Protein AF-A0A8T0PPU4-F1 (afdb_monomer_lite)

Sequence (135 aa):
MVSRKAQKIVDDYAAKSTENSGQQELDGKVLYKISGGMRHGRVAIANGAVKKADVLSAAKEKSVASSNSASYRSMAEENRQLQQANRGLHERVDQLGELTNDLILNLYSDLGKEVPAGLKSRLAALTANASMIVT

InterPro domains:
  IPR039266 Autonomous transposable element EN-1 mosaic protein [PTHR33157] (3-101)

Secondary structure (DSSP, 8-state):
---HHHHHHHHHHHTTS-S--TTPPP-HHHHHHHTTSS-SSEEEETTEEEEHHHHHHHHHHHS---TT-HHHHHHHHHHHHHHHHHHHHHHHHHHHHHHHHHHHHHHHHHTT-PPPHHHHHHHHHHHHHHHHTT-

Structure (mmCIF, N/CA/C/O backbone):
data_AF-A0A8T0PPU4-F1
#
_entry.id   AF-A0A8T0PPU4-F1
#
loop_
_atom_site.group_PDB
_atom_site.id
_atom_site.type_symbol
_atom_site.label_atom_id
_atom_site.label_alt_id
_atom_site.label_comp_id
_atom_site.label_asym_id
_atom_site.label_entity_id
_atom_site.label_seq_id
_atom_site.pdbx_PDB_ins_code
_atom_site.Cartn_x
_atom_site.Cartn_y
_atom_site.Cartn_z
_atom_site.occupancy
_atom_site.B_iso_or_equiv
_atom_site.auth_seq_id
_atom_site.auth_comp_id
_atom_site.auth_asym_id
_atom_site.auth_atom_id
_atom_site.pdbx_PDB_model_num
ATOM 1 N N . MET A 1 1 ? 25.399 -15.895 -62.272 1.00 61.66 1 MET A N 1
ATOM 2 C CA . MET A 1 1 ? 26.768 -15.749 -61.723 1.00 61.66 1 MET A CA 1
ATOM 3 C C . MET A 1 1 ? 26.677 -15.049 -60.375 1.00 61.66 1 MET A C 1
ATOM 5 O O . MET A 1 1 ? 25.974 -14.050 -60.287 1.00 61.66 1 MET A O 1
ATOM 9 N N . VAL A 1 2 ? 27.325 -15.573 -59.331 1.00 70.75 2 VAL A N 1
ATOM 10 C CA . VAL A 1 2 ? 27.349 -14.944 -57.996 1.00 70.75 2 VAL A CA 1
ATOM 11 C C . VAL A 1 2 ? 28.282 -13.726 -58.030 1.00 70.75 2 VAL A C 1
ATOM 13 O O . VAL A 1 2 ? 29.348 -13.771 -58.639 1.00 70.75 2 VAL A O 1
ATOM 16 N N . SER A 1 3 ? 27.876 -12.610 -57.417 1.00 85.12 3 SER A N 1
ATOM 17 C CA . SER A 1 3 ? 28.706 -11.398 -57.345 1.00 85.12 3 SER A CA 1
ATOM 18 C C . SER A 1 3 ? 29.981 -11.654 -56.532 1.00 85.12 3 SER A C 1
ATOM 20 O O . SER A 1 3 ? 29.905 -12.269 -55.470 1.00 85.12 3 SER A O 1
ATOM 22 N N . ARG A 1 4 ? 31.136 -11.107 -56.951 1.00 82.75 4 ARG A N 1
ATOM 23 C CA . ARG A 1 4 ? 32.411 -11.206 -56.198 1.00 82.75 4 ARG A CA 1
ATOM 24 C C . ARG A 1 4 ? 32.262 -10.795 -54.730 1.00 82.75 4 ARG A C 1
ATOM 26 O O . ARG A 1 4 ? 32.900 -11.368 -53.856 1.00 82.75 4 ARG A O 1
ATOM 33 N N . LYS A 1 5 ? 31.398 -9.810 -54.459 1.00 76.56 5 LYS A N 1
ATOM 34 C CA . LYS A 1 5 ? 31.109 -9.350 -53.096 1.00 76.56 5 LYS A CA 1
ATOM 35 C C . LYS A 1 5 ? 30.375 -10.410 -52.274 1.00 76.56 5 LYS A C 1
ATOM 37 O O . LYS A 1 5 ? 30.673 -10.564 -51.099 1.00 76.56 5 LYS A O 1
ATOM 42 N N . ALA A 1 6 ? 29.426 -11.113 -52.887 1.00 76.12 6 ALA A N 1
ATOM 43 C CA . ALA A 1 6 ? 28.690 -12.183 -52.225 1.00 76.12 6 ALA A CA 1
ATOM 44 C C . ALA A 1 6 ? 29.600 -13.390 -51.964 1.00 76.12 6 ALA A C 1
ATOM 46 O O . ALA A 1 6 ? 29.577 -13.920 -50.861 1.00 76.12 6 ALA A O 1
ATOM 47 N N . GLN A 1 7 ? 30.464 -13.741 -52.924 1.00 81.19 7 GLN A N 1
ATOM 48 C CA . GLN A 1 7 ? 31.436 -14.821 -52.748 1.00 81.19 7 GLN A CA 1
ATOM 49 C C . GLN A 1 7 ? 32.372 -14.553 -51.565 1.00 81.19 7 GLN A C 1
ATOM 51 O O . GLN A 1 7 ? 32.495 -15.388 -50.680 1.00 81.19 7 GLN A O 1
ATOM 56 N N . LYS A 1 8 ? 32.913 -13.333 -51.470 1.00 83.50 8 LYS A N 1
ATOM 57 C CA . LYS A 1 8 ? 33.770 -12.941 -50.347 1.00 83.50 8 LYS A CA 1
ATOM 58 C C . LYS A 1 8 ? 33.089 -13.099 -48.981 1.00 83.50 8 LYS A C 1
ATOM 60 O O . LYS A 1 8 ? 33.737 -13.500 -48.027 1.00 83.50 8 LYS A O 1
ATOM 65 N N . ILE A 1 9 ? 31.797 -12.778 -48.872 1.00 77.88 9 ILE A N 1
ATOM 66 C CA . ILE A 1 9 ? 31.055 -12.918 -47.606 1.00 77.88 9 ILE A CA 1
ATOM 67 C C . ILE A 1 9 ? 30.910 -14.394 -47.217 1.00 77.88 9 ILE A C 1
ATOM 69 O O . ILE A 1 9 ? 31.010 -14.716 -46.036 1.00 77.88 9 ILE A O 1
ATOM 73 N N . VAL A 1 10 ? 30.686 -15.275 -48.196 1.00 81.06 10 VAL A N 1
ATOM 74 C CA . VAL A 1 10 ? 30.623 -16.727 -47.975 1.00 81.06 10 VAL A CA 1
ATOM 75 C C . VAL A 1 10 ? 31.972 -17.248 -47.484 1.00 81.06 10 VAL A C 1
ATOM 77 O O . VAL A 1 10 ? 32.016 -17.967 -46.488 1.00 81.06 10 VAL A O 1
ATOM 80 N N . ASP A 1 11 ? 33.063 -16.820 -48.116 1.00 83.50 11 ASP A N 1
ATOM 81 C CA . ASP A 1 11 ? 34.420 -17.223 -47.739 1.00 83.50 11 ASP A CA 1
ATOM 82 C C . ASP A 1 11 ? 34.788 -16.698 -46.332 1.00 83.50 11 ASP A C 1
ATOM 84 O O . ASP A 1 11 ? 35.270 -17.445 -45.480 1.00 83.50 11 ASP A O 1
ATOM 88 N N . ASP A 1 12 ? 34.479 -15.425 -46.047 1.00 83.44 12 ASP A N 1
ATOM 89 C CA . ASP A 1 12 ? 34.688 -14.790 -44.737 1.00 83.44 12 ASP A CA 1
ATOM 90 C C . ASP A 1 12 ? 33.856 -15.460 -43.624 1.00 83.44 12 ASP A C 1
ATOM 92 O O . ASP A 1 12 ? 34.258 -15.439 -42.455 1.00 83.44 12 ASP A O 1
ATOM 96 N N . TYR A 1 13 ? 32.689 -16.019 -43.969 1.00 79.31 13 TYR A N 1
ATOM 97 C CA . TYR A 1 13 ? 31.828 -16.774 -43.057 1.00 79.31 13 TYR A CA 1
ATOM 98 C C . TYR A 1 13 ? 32.393 -18.156 -42.770 1.00 79.31 13 TYR A C 1
ATOM 100 O O . TYR A 1 13 ? 32.573 -18.484 -41.598 1.00 79.31 13 TYR A O 1
ATOM 108 N N . ALA A 1 14 ? 32.759 -18.909 -43.808 1.00 80.50 14 ALA A N 1
ATOM 109 C CA . ALA A 1 14 ? 33.364 -20.231 -43.668 1.00 80.50 14 ALA A CA 1
ATOM 110 C C . ALA A 1 14 ? 34.644 -20.195 -42.813 1.00 80.50 14 ALA A C 1
ATOM 112 O O . ALA A 1 14 ? 34.859 -21.071 -41.984 1.00 80.50 14 ALA A O 1
ATOM 113 N N . ALA A 1 15 ? 35.453 -19.137 -42.937 1.00 82.06 15 ALA A N 1
ATOM 114 C CA . ALA A 1 15 ? 36.672 -18.958 -42.145 1.00 82.06 15 ALA A CA 1
ATOM 115 C C . ALA A 1 15 ? 36.430 -18.646 -40.653 1.00 82.06 15 ALA A C 1
ATOM 117 O O . ALA A 1 15 ? 37.357 -18.734 -39.848 1.00 82.06 15 ALA A O 1
ATOM 118 N N . LYS A 1 16 ? 35.221 -18.210 -40.273 1.00 76.44 16 LYS A N 1
ATOM 119 C CA . LYS A 1 16 ? 34.889 -17.767 -38.904 1.00 76.44 16 LYS A CA 1
ATOM 120 C C . LYS A 1 16 ? 33.837 -18.627 -38.215 1.00 76.44 16 LYS A C 1
ATOM 122 O O . LYS A 1 16 ? 33.669 -18.487 -37.004 1.00 76.44 16 LYS A O 1
ATOM 127 N N . SER A 1 17 ? 33.125 -19.472 -38.951 1.00 72.38 17 SER A N 1
ATOM 128 C CA . SER A 1 17 ? 32.232 -20.474 -38.385 1.00 72.38 17 SER A CA 1
ATOM 129 C C . SER A 1 17 ? 33.054 -21.613 -37.786 1.00 72.38 17 SER A C 1
ATOM 131 O O . SER A 1 17 ? 33.883 -22.202 -38.473 1.00 72.38 17 SER A O 1
ATOM 133 N N . THR A 1 18 ? 32.829 -21.938 -36.513 1.00 62.72 18 THR A N 1
ATOM 134 C CA . THR A 1 18 ? 33.349 -23.175 -35.919 1.00 62.72 18 THR A CA 1
ATOM 135 C C . THR A 1 18 ? 32.611 -24.346 -36.553 1.00 62.72 18 THR A C 1
ATOM 137 O O . THR A 1 18 ? 31.383 -24.372 -36.511 1.00 62.72 18 THR A O 1
ATOM 140 N N . GLU A 1 19 ? 33.343 -25.262 -37.177 1.00 59.97 19 GLU A N 1
ATOM 141 C CA . GLU A 1 19 ? 32.786 -26.345 -37.985 1.00 59.97 19 GLU A CA 1
ATOM 142 C C . GLU A 1 19 ? 31.690 -27.130 -37.253 1.00 59.97 19 GLU A C 1
ATOM 144 O O . GLU A 1 19 ? 31.959 -27.822 -36.272 1.00 59.97 19 GLU A O 1
ATOM 149 N N . ASN A 1 20 ? 30.457 -27.064 -37.764 1.00 49.81 20 ASN A N 1
ATOM 150 C CA . ASN A 1 20 ? 29.670 -28.271 -37.963 1.00 49.81 20 ASN A CA 1
ATOM 151 C C . ASN A 1 20 ? 28.478 -28.077 -38.905 1.00 49.81 20 ASN A C 1
ATOM 153 O O . ASN A 1 20 ? 27.870 -27.023 -38.992 1.00 49.81 20 ASN A O 1
ATOM 157 N N . SER A 1 21 ? 28.120 -29.184 -39.543 1.00 44.34 21 SER A N 1
ATOM 158 C CA . SER A 1 21 ? 26.867 -29.488 -40.235 1.00 44.34 21 SER A CA 1
ATOM 159 C C . SER A 1 21 ? 26.522 -28.738 -41.529 1.00 44.34 21 SER A C 1
ATOM 161 O O . SER A 1 21 ? 26.082 -27.589 -41.572 1.00 44.34 21 SER A O 1
ATOM 163 N N . GLY A 1 22 ? 26.573 -29.511 -42.618 1.00 52.69 22 GLY A N 1
ATOM 164 C CA . GLY A 1 22 ? 25.653 -29.308 -43.725 1.00 52.69 22 GLY A CA 1
ATOM 165 C C . GLY A 1 22 ? 24.222 -29.187 -43.191 1.00 52.69 22 GLY A C 1
ATOM 166 O O . GLY A 1 22 ? 23.825 -29.918 -42.289 1.00 52.69 22 GLY A O 1
ATOM 167 N N . GLN A 1 23 ? 23.485 -28.230 -43.755 1.00 51.72 23 GLN A N 1
ATOM 168 C CA . GLN A 1 23 ? 22.116 -27.860 -43.378 1.00 51.72 23 GLN A CA 1
ATOM 169 C C . GLN A 1 23 ? 21.948 -27.170 -42.009 1.00 51.72 23 GLN A C 1
ATOM 171 O O . GLN A 1 23 ? 20.852 -27.203 -41.455 1.00 51.72 23 GLN A O 1
ATOM 176 N N . GLN A 1 24 ? 22.973 -26.496 -41.473 1.00 56.34 24 GLN A N 1
ATOM 177 C CA . GLN A 1 24 ? 22.794 -25.682 -40.264 1.00 56.34 24 GLN A CA 1
ATOM 178 C C . GLN A 1 24 ? 22.253 -24.277 -40.556 1.00 56.34 24 GLN A C 1
ATOM 180 O O . GLN A 1 24 ? 22.692 -23.584 -41.477 1.00 56.34 24 GLN A O 1
ATOM 185 N N . GLU A 1 25 ? 21.307 -23.858 -39.718 1.00 62.00 25 GLU A N 1
ATOM 186 C CA . GLU A 1 25 ? 20.870 -22.475 -39.552 1.00 62.00 25 GLU A CA 1
ATOM 187 C C . GLU A 1 25 ? 22.097 -21.560 -39.381 1.00 62.00 25 GLU A C 1
ATOM 189 O O . GLU A 1 25 ? 23.000 -21.852 -38.597 1.00 62.00 25 GLU A O 1
ATOM 194 N N . LEU A 1 26 ? 22.174 -20.482 -40.167 1.00 68.38 26 LEU A N 1
ATOM 195 C CA . LEU A 1 26 ? 23.340 -19.596 -40.165 1.00 68.38 26 LEU A CA 1
ATOM 196 C C . LEU A 1 26 ? 23.535 -18.962 -38.776 1.00 68.38 26 LEU A C 1
ATOM 198 O O . LEU A 1 26 ? 22.597 -18.392 -38.217 1.00 68.38 26 LEU A O 1
ATOM 202 N N . ASP A 1 27 ? 24.764 -18.972 -38.250 1.00 76.50 27 ASP A N 1
ATOM 203 C CA . ASP A 1 27 ? 25.089 -18.299 -36.992 1.00 76.50 27 ASP A CA 1
ATOM 204 C C . ASP A 1 27 ? 25.009 -16.777 -37.181 1.00 76.50 27 ASP A C 1
ATOM 206 O O . ASP A 1 27 ? 25.891 -16.117 -37.753 1.00 76.50 27 ASP A O 1
ATOM 210 N N . GLY A 1 28 ? 23.931 -16.205 -36.645 1.00 69.50 28 GLY A N 1
ATOM 211 C CA . GLY A 1 28 ? 23.665 -14.774 -36.677 1.00 69.50 28 GLY A CA 1
ATOM 212 C C . GLY A 1 28 ? 24.771 -13.920 -36.046 1.00 69.50 28 GLY A C 1
ATOM 213 O O . GLY A 1 28 ? 24.976 -12.788 -36.486 1.00 69.50 28 GLY A O 1
ATOM 214 N N . LYS A 1 29 ? 25.535 -14.427 -35.065 1.00 72.94 29 LYS A N 1
ATOM 215 C CA . LYS A 1 29 ? 26.644 -13.680 -34.437 1.00 72.94 29 LYS A CA 1
ATOM 216 C C . LYS A 1 29 ? 27.833 -13.548 -35.380 1.00 72.94 29 LYS A C 1
ATOM 218 O O . LYS A 1 29 ? 28.436 -12.474 -35.473 1.00 72.94 29 LYS A O 1
ATOM 223 N N . VAL A 1 30 ? 28.158 -14.621 -36.094 1.00 75.62 30 VAL A N 1
ATOM 224 C CA . VAL A 1 30 ? 29.242 -14.638 -37.082 1.00 75.62 30 VAL A CA 1
ATOM 225 C C . VAL A 1 30 ? 28.878 -13.727 -38.257 1.00 75.62 30 VAL A C 1
ATOM 227 O O . VAL A 1 30 ? 29.666 -12.844 -38.614 1.00 75.62 30 VAL A O 1
ATOM 230 N N . LEU A 1 31 ? 27.645 -13.828 -38.768 1.00 73.56 31 LEU A N 1
ATOM 231 C CA . LEU A 1 31 ? 27.124 -12.936 -39.812 1.00 73.56 31 LEU A CA 1
ATOM 232 C C . LEU A 1 31 ? 27.123 -11.461 -3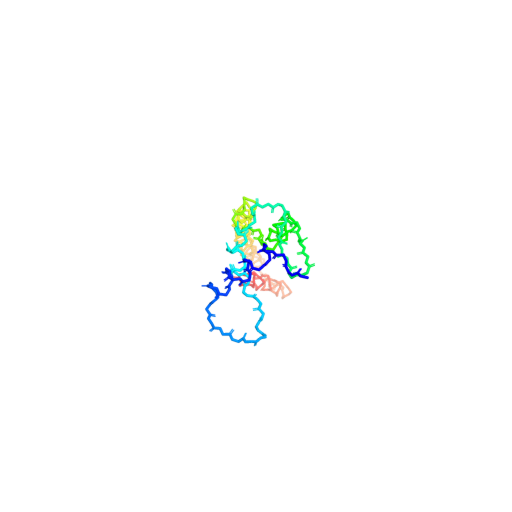9.393 1.00 73.56 31 LEU A C 1
ATOM 234 O O . LEU A 1 31 ? 27.536 -10.599 -40.175 1.00 73.56 31 LEU A O 1
ATOM 238 N N . TYR A 1 32 ? 26.710 -11.159 -38.159 1.00 73.06 32 TYR A N 1
ATOM 239 C CA . TYR A 1 32 ? 26.739 -9.804 -37.606 1.00 73.06 32 TYR A CA 1
ATOM 240 C C . TYR A 1 32 ? 28.158 -9.223 -37.616 1.00 73.06 32 TYR A C 1
ATOM 242 O O . TYR A 1 32 ? 28.365 -8.082 -38.031 1.00 73.06 32 TYR A O 1
ATOM 250 N N . LYS A 1 33 ? 29.158 -10.014 -37.210 1.00 74.25 33 LYS A N 1
ATOM 251 C CA . LYS A 1 33 ? 30.559 -9.578 -37.151 1.00 74.25 33 LYS A CA 1
ATOM 252 C C . LYS A 1 33 ? 31.163 -9.369 -38.541 1.00 74.25 33 LYS A C 1
ATOM 254 O O . LYS A 1 33 ? 31.862 -8.379 -38.749 1.00 74.25 33 LYS A O 1
ATOM 259 N N . ILE A 1 34 ? 30.890 -10.263 -39.493 1.00 74.50 34 ILE A N 1
ATOM 260 C CA . ILE A 1 34 ? 31.397 -10.168 -40.878 1.00 74.50 34 ILE A CA 1
ATOM 261 C C . ILE A 1 34 ? 30.773 -8.989 -41.616 1.00 74.50 34 ILE A C 1
ATOM 263 O O . ILE A 1 34 ? 31.458 -8.283 -42.350 1.00 74.50 34 ILE A O 1
ATOM 267 N N . SER A 1 35 ? 29.498 -8.714 -41.351 1.00 70.69 35 SER A N 1
ATOM 268 C CA . SER A 1 35 ? 28.784 -7.584 -41.949 1.00 70.69 35 SER A CA 1
ATOM 269 C C . SER A 1 35 ? 29.178 -6.227 -41.346 1.00 70.69 35 SER A C 1
ATOM 271 O O . SER A 1 35 ? 28.676 -5.191 -41.780 1.00 70.69 35 SER A O 1
ATOM 273 N N . GLY A 1 36 ? 30.077 -6.203 -40.352 1.00 71.94 36 GLY A N 1
ATOM 274 C CA . GLY A 1 36 ? 30.511 -4.979 -39.675 1.00 71.94 36 GLY A CA 1
ATOM 275 C C . GLY A 1 36 ? 29.470 -4.410 -38.703 1.00 71.94 36 GLY A C 1
ATOM 276 O O . GLY A 1 36 ? 29.470 -3.206 -38.442 1.00 71.94 36 GLY A O 1
ATOM 277 N N . GLY A 1 37 ? 28.581 -5.257 -38.179 1.00 68.06 37 GLY A N 1
ATOM 278 C CA . GLY A 1 37 ? 27.471 -4.884 -37.306 1.00 68.06 37 GLY A CA 1
ATOM 279 C C . GLY A 1 37 ? 26.403 -4.033 -38.004 1.00 68.06 37 G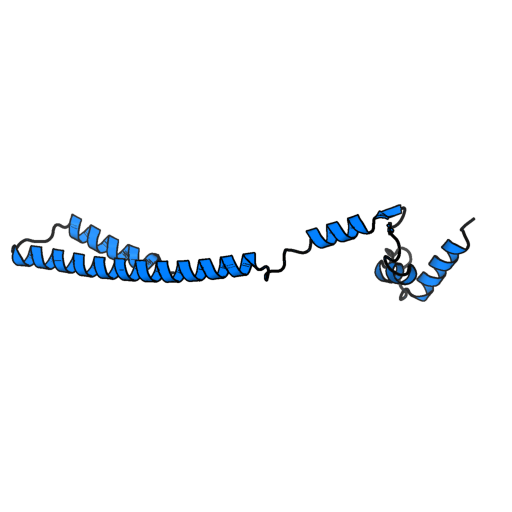LY A C 1
ATOM 280 O O . GLY A 1 37 ? 26.262 -4.044 -39.224 1.00 68.06 37 GLY A O 1
ATOM 281 N N . MET A 1 38 ? 25.645 -3.245 -37.235 1.00 69.31 38 MET A N 1
ATOM 282 C CA . MET A 1 38 ? 24.634 -2.313 -37.774 1.00 69.31 38 MET A CA 1
ATOM 283 C C . MET A 1 38 ? 25.251 -0.957 -38.171 1.00 69.31 38 MET A C 1
ATOM 285 O O . MET A 1 38 ? 24.849 0.094 -37.648 1.00 69.31 38 MET A O 1
ATOM 289 N N . ARG A 1 39 ? 26.261 -0.960 -39.052 1.00 63.69 39 ARG A N 1
ATOM 290 C CA . ARG A 1 39 ? 26.969 0.266 -39.475 1.00 63.69 39 ARG A CA 1
ATOM 291 C C . ARG A 1 39 ? 26.124 1.197 -40.353 1.00 63.69 39 ARG A C 1
ATOM 293 O O . ARG A 1 39 ? 26.293 2.408 -40.265 1.00 63.69 39 ARG A O 1
ATOM 300 N N . HIS A 1 40 ? 25.170 0.665 -41.120 1.00 62.19 40 HIS A N 1
ATOM 301 C CA . HIS A 1 40 ? 24.262 1.446 -41.972 1.00 62.19 40 HIS A CA 1
ATOM 302 C C . HIS A 1 40 ? 22.809 0.997 -41.776 1.00 62.19 40 HIS A C 1
ATOM 304 O O . HIS A 1 40 ? 22.569 -0.074 -41.232 1.00 62.19 40 HIS A O 1
ATOM 310 N N . GLY A 1 41 ? 21.840 1.840 -42.152 1.00 66.44 41 GLY A N 1
ATOM 311 C CA . GLY A 1 41 ? 20.446 1.843 -41.671 1.00 66.44 41 GLY A CA 1
ATOM 312 C C . GLY A 1 41 ? 19.578 0.596 -41.905 1.00 66.44 41 GLY A C 1
ATOM 313 O O . GLY A 1 41 ? 18.371 0.667 -41.672 1.00 66.44 41 GLY A O 1
ATOM 314 N N . ARG A 1 42 ? 20.145 -0.535 -42.339 1.00 70.19 42 ARG A N 1
ATOM 315 C CA . ARG A 1 42 ? 19.453 -1.810 -42.537 1.00 70.19 42 ARG A CA 1
ATOM 316 C C . ARG A 1 42 ? 20.273 -2.993 -42.007 1.00 70.19 42 ARG A C 1
ATOM 318 O O . ARG A 1 42 ? 21.495 -2.996 -42.113 1.00 70.19 42 ARG A O 1
ATOM 325 N N . VAL A 1 43 ? 19.587 -3.996 -41.468 1.00 71.06 43 VAL A N 1
ATOM 326 C CA . VAL A 1 43 ? 20.121 -5.295 -41.040 1.00 71.06 43 VAL A CA 1
ATOM 327 C C . VAL A 1 43 ? 19.718 -6.329 -42.076 1.00 71.06 43 VAL A C 1
ATOM 329 O O . VAL A 1 43 ? 18.529 -6.467 -42.362 1.00 71.06 43 VAL A O 1
ATOM 332 N N . ALA A 1 44 ? 20.692 -7.029 -42.648 1.00 69.88 44 ALA A N 1
ATOM 333 C CA . ALA A 1 44 ? 20.413 -8.128 -43.562 1.00 69.88 44 ALA A CA 1
ATOM 334 C C . ALA A 1 44 ? 19.781 -9.299 -42.794 1.00 69.88 44 ALA A C 1
ATOM 336 O O . ALA A 1 44 ? 20.283 -9.693 -41.743 1.00 69.88 44 ALA A O 1
ATOM 337 N N . ILE A 1 45 ? 18.690 -9.842 -43.328 1.00 70.81 45 ILE A N 1
ATOM 338 C CA . ILE A 1 45 ? 17.993 -11.020 -42.807 1.00 70.81 45 ILE A CA 1
ATOM 339 C C . ILE A 1 45 ? 17.694 -11.958 -43.974 1.00 70.81 45 ILE A C 1
ATOM 341 O O . ILE A 1 45 ? 16.942 -11.576 -44.857 1.00 70.81 45 ILE A O 1
ATOM 345 N N . ALA A 1 46 ? 18.274 -13.159 -43.999 1.00 67.19 46 ALA A N 1
ATOM 346 C CA . ALA A 1 46 ? 18.075 -14.171 -45.050 1.00 67.19 46 ALA A CA 1
ATOM 347 C C . ALA A 1 46 ? 17.885 -13.591 -46.479 1.00 67.19 46 ALA A C 1
ATOM 349 O O . ALA A 1 46 ? 18.866 -13.241 -47.131 1.00 67.19 46 ALA A O 1
ATOM 350 N N . ASN A 1 47 ? 16.634 -13.435 -46.937 1.00 65.19 47 ASN A N 1
ATOM 351 C CA . ASN A 1 47 ? 16.261 -12.953 -48.277 1.00 65.19 47 ASN A CA 1
ATOM 352 C C . ASN A 1 47 ? 15.924 -11.446 -48.368 1.00 65.19 47 ASN A C 1
ATOM 354 O O . ASN A 1 47 ? 15.338 -11.000 -49.353 1.00 65.19 47 ASN A O 1
ATOM 358 N N . GLY A 1 48 ? 16.240 -10.640 -47.355 1.00 70.25 48 GLY A N 1
ATOM 359 C CA . GLY A 1 48 ? 15.847 -9.233 -47.289 1.00 70.25 48 GLY A CA 1
ATOM 360 C C . GLY A 1 48 ? 16.654 -8.400 -46.296 1.00 70.25 48 GLY A C 1
ATOM 361 O O . GLY A 1 48 ? 17.714 -8.799 -45.815 1.00 70.25 48 GLY A O 1
ATOM 362 N N . ALA A 1 49 ? 16.161 -7.196 -45.999 1.00 75.25 49 ALA A N 1
ATOM 363 C CA . ALA A 1 49 ? 16.796 -6.315 -45.027 1.00 75.25 49 ALA A CA 1
ATOM 364 C C . ALA A 1 49 ? 15.771 -5.470 -44.259 1.00 75.25 49 ALA A C 1
ATOM 366 O O . ALA A 1 49 ? 14.994 -4.726 -44.863 1.00 75.25 49 ALA A O 1
ATOM 367 N N . VAL A 1 50 ? 15.817 -5.534 -42.928 1.00 74.38 50 VAL A N 1
ATOM 368 C CA . VAL A 1 50 ? 14.971 -4.738 -42.020 1.00 74.38 50 VAL A CA 1
ATOM 369 C C . VAL A 1 50 ? 15.670 -3.445 -41.630 1.00 74.38 50 VAL A C 1
ATOM 371 O O . VAL A 1 50 ? 16.899 -3.393 -41.602 1.00 74.38 50 VAL A O 1
ATOM 374 N N . LYS A 1 51 ? 14.931 -2.368 -41.342 1.00 81.00 51 LYS A N 1
ATOM 375 C CA . LYS A 1 51 ? 15.568 -1.115 -40.917 1.00 81.00 51 LYS A CA 1
ATOM 376 C C . LYS A 1 51 ? 16.152 -1.278 -39.517 1.00 81.00 51 LYS A C 1
ATOM 378 O O . LYS A 1 51 ? 15.554 -1.883 -38.634 1.00 81.00 51 LYS A O 1
ATOM 383 N N . LYS A 1 52 ? 17.313 -0.661 -39.298 1.00 79.12 52 LYS A N 1
ATOM 384 C CA . LYS A 1 52 ? 17.975 -0.615 -37.986 1.00 79.12 52 LYS A CA 1
ATOM 385 C C . LYS A 1 52 ? 17.065 -0.028 -36.902 1.00 79.12 52 LYS A C 1
ATOM 387 O O . LYS A 1 52 ? 17.088 -0.516 -35.779 1.00 79.12 52 LYS A O 1
ATOM 392 N N . ALA A 1 53 ? 16.301 1.010 -37.246 1.00 76.88 53 ALA A N 1
ATOM 393 C CA . ALA A 1 53 ? 15.385 1.668 -36.320 1.00 76.88 53 ALA A CA 1
ATOM 394 C C . ALA A 1 53 ? 14.338 0.685 -35.783 1.00 76.88 53 ALA A C 1
ATOM 396 O O . ALA A 1 53 ? 14.200 0.572 -34.574 1.00 76.88 53 ALA A O 1
ATOM 397 N N . ASP A 1 54 ? 13.707 -0.089 -36.664 1.00 79.50 54 ASP A N 1
ATOM 398 C CA . ASP A 1 54 ? 12.642 -1.029 -36.300 1.00 79.50 54 ASP A CA 1
ATOM 399 C C . ASP A 1 54 ? 13.164 -2.131 -35.363 1.00 79.50 54 ASP A C 1
ATOM 401 O O . ASP A 1 54 ? 12.544 -2.441 -34.349 1.00 79.50 54 ASP A O 1
ATOM 405 N N . VAL A 1 55 ? 14.365 -2.657 -35.640 1.00 76.62 55 VAL A N 1
ATOM 406 C CA . VAL A 1 55 ? 15.027 -3.655 -34.779 1.00 76.62 55 VAL A CA 1
ATOM 407 C C . VAL A 1 55 ? 15.348 -3.080 -33.395 1.00 76.62 55 VAL A C 1
ATOM 409 O O . VAL A 1 55 ? 15.149 -3.749 -32.383 1.00 76.62 55 VAL A O 1
ATOM 412 N N . LEU A 1 56 ? 15.834 -1.836 -33.328 1.00 76.19 56 LEU A N 1
ATOM 413 C CA . LEU A 1 56 ? 16.136 -1.171 -32.058 1.00 76.19 56 LEU A CA 1
ATOM 414 C C . LEU A 1 56 ? 14.872 -0.801 -31.277 1.00 76.19 56 LEU A C 1
ATOM 416 O O . LEU A 1 56 ? 14.881 -0.905 -30.053 1.00 76.19 56 LEU A O 1
ATOM 420 N N . SER A 1 57 ? 13.807 -0.374 -31.954 1.00 76.44 57 SER A N 1
ATOM 421 C CA . SER A 1 57 ? 12.517 -0.073 -31.329 1.00 76.44 57 SER A CA 1
ATOM 422 C C . SER A 1 57 ? 11.913 -1.327 -30.708 1.00 76.44 57 SER A C 1
ATOM 424 O O . SER A 1 57 ? 11.628 -1.318 -29.516 1.00 76.44 57 SER A O 1
ATOM 426 N N . ALA A 1 58 ? 11.857 -2.438 -31.447 1.00 76.00 58 ALA A N 1
ATOM 427 C CA . ALA A 1 58 ? 11.369 -3.712 -30.919 1.00 76.00 58 ALA A CA 1
ATOM 428 C C . ALA A 1 58 ? 12.216 -4.223 -29.734 1.00 76.00 58 ALA A C 1
ATOM 430 O O . ALA A 1 58 ? 11.690 -4.749 -28.753 1.00 76.00 58 ALA A O 1
ATOM 431 N N . ALA A 1 59 ? 13.540 -4.034 -29.781 1.00 70.44 59 ALA A N 1
ATOM 432 C CA . ALA A 1 59 ? 14.422 -4.380 -28.666 1.00 70.44 59 ALA A CA 1
ATOM 433 C C . ALA A 1 59 ? 14.168 -3.512 -27.420 1.00 70.44 59 ALA A C 1
ATOM 435 O O . ALA A 1 59 ? 14.218 -4.016 -26.299 1.00 70.44 59 ALA A O 1
ATOM 436 N N . LYS A 1 60 ? 13.879 -2.218 -27.605 1.00 68.44 60 LYS A N 1
ATOM 437 C CA . LYS A 1 60 ? 13.526 -1.292 -26.519 1.00 68.44 60 LYS A CA 1
ATOM 438 C C . LYS A 1 60 ? 12.144 -1.572 -25.936 1.00 68.44 60 LYS A C 1
ATOM 440 O O . LYS A 1 60 ? 12.001 -1.505 -24.726 1.00 68.44 60 LYS A O 1
ATOM 445 N N . GLU A 1 61 ? 11.160 -1.925 -26.758 1.00 64.44 61 GLU A N 1
ATOM 446 C CA . GLU A 1 61 ? 9.821 -2.321 -26.295 1.00 64.44 61 GLU A CA 1
ATOM 447 C C . GLU A 1 61 ? 9.870 -3.587 -25.432 1.00 64.44 61 GLU A C 1
ATOM 449 O O . GLU A 1 61 ? 9.173 -3.686 -24.426 1.00 64.44 61 GLU A O 1
ATOM 454 N N . LYS A 1 62 ? 10.749 -4.537 -25.777 1.00 59.28 62 LYS A N 1
ATOM 455 C CA . LYS A 1 62 ? 10.973 -5.749 -24.978 1.00 59.28 62 LYS A CA 1
ATOM 456 C C . LYS A 1 62 ? 11.815 -5.505 -23.720 1.00 59.28 62 LYS A C 1
ATOM 458 O O . LYS A 1 62 ? 11.779 -6.313 -22.791 1.00 59.28 62 LYS A O 1
ATOM 463 N N . SER A 1 63 ? 12.574 -4.410 -23.669 1.00 57.41 63 SER A N 1
ATOM 464 C CA . SER A 1 63 ? 13.265 -3.971 -22.459 1.00 57.41 63 SER A CA 1
ATOM 465 C C . SER A 1 63 ? 12.229 -3.423 -21.481 1.00 57.41 63 SER A C 1
ATOM 467 O O . SER A 1 63 ? 11.989 -2.218 -21.433 1.00 57.41 63 SER A O 1
ATOM 469 N N . VAL A 1 64 ? 11.640 -4.328 -20.694 1.00 57.91 64 VAL A N 1
ATOM 470 C CA . VAL A 1 64 ? 10.866 -4.031 -19.481 1.00 57.91 64 VAL A CA 1
ATOM 471 C C . VAL A 1 64 ? 11.507 -2.835 -18.784 1.00 57.91 64 VAL A C 1
ATOM 473 O O . VAL A 1 64 ? 12.713 -2.849 -18.518 1.00 57.91 64 VAL A O 1
ATOM 476 N N . ALA A 1 65 ? 10.715 -1.778 -18.585 1.00 57.72 65 ALA A N 1
ATOM 477 C CA . ALA A 1 65 ? 11.148 -0.539 -17.954 1.00 57.72 65 ALA A CA 1
ATOM 478 C C . ALA A 1 65 ? 12.039 -0.863 -16.752 1.00 57.72 65 ALA A C 1
ATOM 480 O O . ALA A 1 65 ? 11.672 -1.697 -15.921 1.00 57.72 65 ALA A O 1
ATOM 481 N N . SER A 1 66 ? 13.228 -0.256 -16.691 1.00 57.59 66 SER A N 1
ATOM 482 C CA . SER A 1 66 ? 14.161 -0.541 -15.606 1.00 57.59 66 SER A CA 1
ATOM 483 C C . SER A 1 66 ? 13.423 -0.376 -14.276 1.00 57.59 66 SER A C 1
ATOM 485 O O . SER A 1 66 ? 12.761 0.641 -14.052 1.00 57.59 66 SER A O 1
ATOM 487 N N . SER A 1 67 ? 13.527 -1.364 -13.382 1.00 58.03 67 SER A N 1
ATOM 488 C CA . SER A 1 67 ? 12.903 -1.367 -12.043 1.00 58.03 67 SER A CA 1
ATOM 489 C C . SER A 1 67 ? 13.389 -0.227 -11.128 1.00 58.03 67 SER A C 1
ATOM 491 O O . SER A 1 67 ? 13.206 -0.261 -9.918 1.00 58.03 67 SER A O 1
ATOM 493 N N . ASN A 1 68 ? 14.058 0.772 -11.700 1.00 59.75 68 ASN A N 1
ATOM 494 C CA . ASN A 1 68 ? 14.736 1.870 -11.046 1.00 59.75 68 ASN A CA 1
ATOM 495 C C . ASN A 1 68 ? 14.339 3.234 -11.638 1.00 59.75 68 ASN A C 1
ATOM 497 O O . ASN A 1 68 ? 15.049 4.220 -11.430 1.00 59.75 68 ASN A O 1
ATOM 501 N N . SER A 1 69 ? 13.242 3.299 -12.400 1.00 75.38 69 SER A N 1
ATOM 502 C CA . SER A 1 69 ? 12.686 4.569 -12.865 1.00 75.38 69 SER A CA 1
ATOM 503 C C . SER A 1 69 ? 12.306 5.454 -11.669 1.00 75.38 69 SER A C 1
ATOM 505 O O . SER A 1 69 ? 11.882 4.964 -10.618 1.00 75.38 69 SER A O 1
ATOM 507 N N . ALA A 1 70 ? 12.464 6.772 -11.817 1.00 79.56 70 ALA A N 1
ATOM 508 C CA . ALA A 1 70 ? 12.121 7.732 -10.765 1.00 79.56 70 ALA A CA 1
ATOM 509 C C . ALA A 1 70 ? 10.657 7.584 -10.307 1.00 79.56 70 ALA A C 1
ATOM 511 O O . ALA A 1 70 ? 10.374 7.653 -9.114 1.00 79.56 70 ALA A O 1
ATOM 512 N N . SER A 1 71 ? 9.750 7.275 -11.241 1.00 80.62 71 SER A N 1
ATOM 513 C CA . SER A 1 71 ? 8.335 7.009 -10.966 1.00 80.62 71 SER A CA 1
ATOM 514 C C . SER A 1 71 ? 8.127 5.805 -10.045 1.00 80.62 71 SER A C 1
ATOM 516 O O . SER A 1 71 ? 7.352 5.891 -9.098 1.00 80.62 71 SER A O 1
ATOM 518 N N . TYR A 1 72 ? 8.849 4.700 -10.267 1.00 85.69 72 TYR A N 1
ATOM 519 C CA . TYR A 1 72 ? 8.737 3.521 -9.405 1.00 85.69 72 TYR A CA 1
ATOM 520 C C . TYR A 1 72 ? 9.263 3.797 -7.993 1.00 85.69 72 TYR A C 1
ATOM 522 O O . TYR A 1 72 ? 8.649 3.383 -7.013 1.00 85.69 72 TYR A O 1
ATOM 530 N N . ARG A 1 73 ? 10.372 4.539 -7.873 1.00 86.38 73 ARG A N 1
ATOM 531 C CA . ARG A 1 73 ? 10.915 4.942 -6.566 1.00 86.38 73 ARG A CA 1
ATOM 532 C C . ARG A 1 73 ? 9.929 5.807 -5.787 1.00 86.38 73 ARG A C 1
ATOM 534 O O . ARG A 1 73 ? 9.695 5.524 -4.618 1.00 86.38 73 ARG A O 1
ATOM 541 N N . SER A 1 74 ? 9.323 6.793 -6.450 1.00 89.06 74 SER A N 1
ATOM 542 C CA . SER A 1 74 ? 8.309 7.661 -5.843 1.00 89.06 74 SER A CA 1
ATOM 543 C C . SER A 1 74 ? 7.102 6.862 -5.346 1.00 89.06 74 SER A C 1
ATOM 545 O O . SER A 1 74 ? 6.677 7.040 -4.212 1.00 89.06 74 SER A O 1
ATOM 547 N N . MET A 1 75 ? 6.592 5.930 -6.155 1.00 90.31 75 MET A N 1
ATOM 548 C CA . MET A 1 75 ? 5.472 5.066 -5.764 1.00 90.31 75 MET A CA 1
ATOM 549 C C . MET A 1 75 ? 5.838 4.134 -4.597 1.00 90.31 75 MET A C 1
ATOM 551 O O . MET A 1 75 ? 5.032 3.889 -3.702 1.00 90.31 75 MET A O 1
ATOM 555 N N . ALA A 1 76 ? 7.063 3.604 -4.582 1.00 89.62 76 ALA A N 1
ATOM 556 C CA . ALA A 1 76 ? 7.542 2.766 -3.486 1.00 89.62 76 ALA A CA 1
ATOM 557 C C . ALA A 1 76 ? 7.676 3.553 -2.172 1.00 89.62 76 ALA A C 1
ATOM 559 O O . ALA A 1 76 ? 7.461 2.996 -1.095 1.00 89.62 76 ALA A O 1
ATOM 560 N N . GLU A 1 77 ? 8.040 4.830 -2.246 1.00 93.06 77 GLU A N 1
ATOM 561 C CA . GLU A 1 77 ? 8.116 5.720 -1.090 1.00 93.06 77 GLU A CA 1
ATOM 562 C C . GLU A 1 77 ? 6.725 6.083 -0.558 1.00 93.06 77 GLU A C 1
ATOM 564 O O . GLU A 1 77 ? 6.478 5.925 0.637 1.00 93.06 77 GLU A O 1
ATOM 569 N N . GLU A 1 78 ? 5.788 6.440 -1.438 1.00 94.38 78 GLU A N 1
ATOM 570 C CA . GLU A 1 78 ? 4.385 6.685 -1.079 1.00 94.38 78 GLU A CA 1
ATOM 571 C C . GLU A 1 78 ? 3.752 5.457 -0.410 1.00 94.38 78 GLU A C 1
ATOM 573 O O . GLU A 1 78 ? 3.167 5.563 0.666 1.00 94.38 78 GLU A O 1
ATOM 578 N N . ASN A 1 79 ? 3.958 4.259 -0.967 1.00 95.06 79 ASN A N 1
ATOM 579 C CA . ASN A 1 79 ? 3.468 3.021 -0.358 1.00 95.06 79 ASN A CA 1
ATOM 580 C C . ASN A 1 79 ? 4.043 2.783 1.043 1.00 95.06 79 ASN A C 1
ATOM 582 O O . ASN A 1 79 ? 3.323 2.326 1.931 1.00 95.06 79 ASN A O 1
ATOM 586 N N . ARG A 1 80 ? 5.321 3.106 1.281 1.00 94.38 80 ARG A N 1
ATOM 587 C CA . ARG A 1 80 ? 5.903 3.008 2.630 1.00 94.38 80 ARG A CA 1
ATOM 588 C C . ARG A 1 80 ? 5.247 3.984 3.599 1.00 94.38 80 ARG A C 1
ATOM 590 O O . ARG A 1 80 ? 4.964 3.597 4.732 1.00 94.38 80 ARG A O 1
ATOM 597 N N . GLN A 1 81 ? 4.993 5.216 3.164 1.00 96.38 81 GLN A N 1
ATOM 598 C CA . GLN A 1 81 ? 4.314 6.222 3.980 1.00 96.38 81 GLN A CA 1
ATOM 599 C C . GLN A 1 81 ? 2.881 5.786 4.308 1.00 96.38 81 GLN A C 1
ATOM 601 O O . GLN A 1 81 ? 2.485 5.815 5.472 1.00 96.38 81 GLN A O 1
ATOM 606 N N . LEU A 1 82 ? 2.137 5.279 3.322 1.00 96.19 82 LEU A N 1
ATOM 607 C CA . LEU A 1 82 ? 0.789 4.740 3.519 1.00 96.19 82 LEU A CA 1
ATOM 608 C C . LEU A 1 82 ? 0.780 3.550 4.483 1.00 96.19 82 LEU A C 1
ATOM 610 O O . LEU A 1 82 ? -0.067 3.483 5.368 1.00 96.19 82 LEU A O 1
ATOM 614 N N . GLN A 1 83 ? 1.747 2.635 4.385 1.00 94.56 83 GLN A N 1
ATOM 615 C CA . GLN A 1 83 ? 1.875 1.517 5.327 1.00 94.56 83 GLN A CA 1
ATOM 616 C C . GLN A 1 83 ? 2.176 1.977 6.759 1.00 94.56 83 GLN A C 1
ATOM 618 O O . GLN A 1 83 ? 1.734 1.347 7.718 1.00 94.56 83 GLN A O 1
ATOM 623 N N . GLN A 1 84 ? 2.949 3.049 6.935 1.00 94.62 84 GLN A N 1
ATOM 624 C CA . GLN A 1 84 ? 3.194 3.632 8.257 1.00 94.62 84 GLN A CA 1
ATOM 625 C C . GLN A 1 84 ? 1.940 4.318 8.807 1.00 94.62 84 GLN A C 1
ATOM 627 O O . GLN A 1 84 ? 1.564 4.059 9.948 1.00 94.62 84 GLN A O 1
ATOM 632 N N . ALA A 1 85 ? 1.260 5.127 7.993 1.00 94.44 85 ALA A N 1
ATOM 633 C CA . ALA A 1 85 ? 0.022 5.794 8.382 1.00 94.44 85 ALA A CA 1
ATOM 634 C C . ALA A 1 85 ? -1.080 4.786 8.736 1.00 94.44 85 ALA A C 1
ATOM 636 O O . AL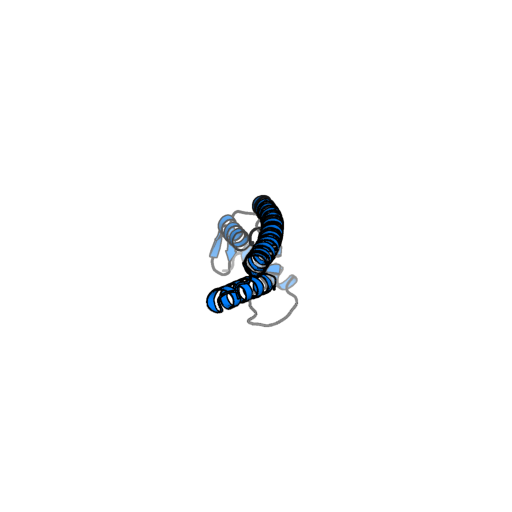A A 1 85 ? -1.725 4.922 9.773 1.00 94.44 85 ALA A O 1
ATOM 637 N N . ASN A 1 86 ? -1.241 3.735 7.927 1.00 93.44 86 ASN A N 1
ATOM 638 C CA . ASN A 1 86 ? -2.185 2.662 8.208 1.00 93.44 86 ASN A CA 1
ATOM 639 C C . ASN A 1 86 ? -1.855 1.973 9.528 1.00 93.44 86 ASN A C 1
ATOM 641 O O . ASN A 1 86 ? -2.759 1.820 10.338 1.00 93.44 86 ASN A O 1
ATOM 645 N N . ARG A 1 87 ? -0.592 1.620 9.800 1.00 89.88 87 ARG A N 1
ATOM 646 C CA . ARG A 1 87 ? -0.214 1.047 11.106 1.00 89.88 87 ARG A CA 1
ATOM 647 C C . ARG A 1 87 ? -0.616 1.949 12.272 1.00 89.88 87 ARG A C 1
ATOM 649 O O . ARG A 1 87 ? -1.297 1.484 13.177 1.00 89.88 87 ARG A O 1
ATOM 656 N N . GLY A 1 88 ? -0.311 3.244 12.192 1.00 92.31 88 GLY A N 1
ATOM 657 C CA . GLY A 1 88 ? -0.707 4.198 13.231 1.00 92.31 88 GLY A CA 1
ATOM 658 C C . GLY A 1 88 ? -2.226 4.352 13.384 1.00 92.31 88 GLY A C 1
ATOM 659 O O . GLY A 1 88 ? -2.714 4.578 14.488 1.00 92.31 88 GLY A O 1
ATOM 660 N N . LEU A 1 89 ? -2.998 4.222 12.300 1.00 90.88 89 LEU A N 1
ATOM 661 C CA . LEU A 1 89 ? -4.461 4.203 12.376 1.00 90.88 89 LEU A CA 1
ATOM 662 C C . LEU A 1 89 ? -4.982 2.935 13.056 1.00 90.88 89 LEU A C 1
ATOM 664 O O . LEU A 1 89 ? -5.887 3.046 13.878 1.00 90.88 89 LEU A O 1
ATOM 668 N N . HIS A 1 90 ? -4.409 1.767 12.757 1.00 87.06 90 HIS A N 1
ATOM 669 C CA . HIS A 1 90 ? -4.804 0.509 13.398 1.00 87.06 90 HIS A CA 1
ATOM 670 C C . HIS A 1 90 ? -4.537 0.562 14.904 1.00 87.06 90 HIS A C 1
ATOM 672 O O . HIS A 1 90 ? -5.460 0.358 15.682 1.00 87.06 90 HIS A O 1
ATOM 678 N N . GLU A 1 91 ? -3.341 0.992 15.317 1.00 88.75 91 GLU A N 1
ATOM 679 C CA . GLU A 1 91 ? -2.996 1.153 16.737 1.00 88.75 91 GLU A CA 1
ATOM 680 C C . GLU A 1 91 ? -3.984 2.067 17.481 1.00 88.75 91 GLU A C 1
ATOM 682 O O . GLU A 1 91 ? -4.395 1.772 18.601 1.00 88.75 91 GLU A O 1
ATOM 687 N N . ARG A 1 92 ? -4.409 3.175 16.859 1.00 90.12 92 ARG A N 1
ATOM 688 C CA . ARG A 1 92 ? -5.398 4.090 17.455 1.00 90.12 92 ARG A CA 1
ATOM 689 C C . ARG A 1 92 ? -6.790 3.477 17.544 1.00 90.12 92 ARG A C 1
ATOM 691 O O . ARG A 1 92 ? -7.497 3.740 18.513 1.00 90.12 92 ARG A O 1
ATOM 698 N N . VAL A 1 93 ? -7.205 2.722 16.529 1.00 88.12 93 VAL A N 1
ATOM 699 C CA . VAL A 1 93 ? -8.500 2.028 16.525 1.00 88.12 93 VAL A CA 1
ATOM 700 C C . VAL A 1 93 ? -8.525 0.956 17.610 1.00 88.12 93 VAL A C 1
ATOM 702 O O . VAL A 1 93 ? -9.518 0.868 18.329 1.00 88.12 93 VAL A O 1
ATOM 705 N N . ASP A 1 94 ? -7.428 0.222 17.786 1.00 85.94 94 ASP A N 1
ATOM 706 C CA . ASP A 1 94 ? -7.293 -0.803 18.822 1.00 85.94 94 ASP A CA 1
ATOM 707 C C . ASP A 1 94 ? -7.365 -0.177 20.221 1.00 85.94 94 ASP A C 1
ATOM 709 O O . ASP A 1 94 ? -8.214 -0.562 21.026 1.00 85.94 94 ASP A O 1
ATOM 713 N N . GLN A 1 95 ? -6.580 0.877 20.475 1.00 89.38 95 GLN A N 1
ATOM 714 C CA . GLN A 1 95 ? -6.617 1.627 21.739 1.00 89.38 95 GLN A CA 1
ATOM 715 C C . GLN A 1 95 ? -8.009 2.197 22.041 1.00 89.38 95 GLN A C 1
ATOM 717 O O . GLN A 1 95 ? -8.487 2.139 23.175 1.00 89.38 95 GLN A O 1
ATOM 722 N N . LEU A 1 96 ? -8.686 2.757 21.033 1.00 89.62 96 LEU A N 1
ATOM 723 C CA . LEU A 1 96 ? -10.040 3.280 21.202 1.00 89.62 96 LEU A CA 1
ATOM 724 C C . LEU A 1 96 ? -11.043 2.155 21.492 1.00 89.62 96 LEU A C 1
ATOM 726 O O . LEU A 1 96 ? -11.963 2.350 22.289 1.00 89.62 96 LEU A O 1
ATOM 730 N N . GLY A 1 97 ? -10.870 0.991 20.867 1.00 86.81 97 GLY A N 1
ATOM 731 C CA . GLY A 1 97 ? -11.671 -0.204 21.115 1.00 86.81 97 GLY A CA 1
ATOM 732 C C . GLY A 1 97 ? -11.537 -0.700 22.553 1.00 86.81 97 GLY A C 1
ATOM 733 O O . GLY A 1 97 ? -12.553 -0.937 23.206 1.00 86.81 97 GLY A O 1
ATOM 734 N N . GLU A 1 98 ? -10.311 -0.785 23.070 1.00 87.19 98 GLU A N 1
ATOM 735 C CA . GLU A 1 98 ? -10.024 -1.146 24.465 1.00 87.19 98 GLU A CA 1
ATOM 736 C C . GLU A 1 98 ? -10.675 -0.164 25.446 1.00 87.19 98 GLU A C 1
ATOM 738 O O . GLU A 1 98 ? -11.480 -0.572 26.283 1.00 87.19 98 GLU A O 1
ATOM 743 N N . LEU A 1 99 ? -10.440 1.141 25.270 1.00 90.00 99 LEU A N 1
ATOM 744 C CA . LEU A 1 99 ? -11.035 2.183 26.117 1.00 90.00 99 LEU A CA 1
ATOM 745 C C . LEU A 1 99 ? -12.568 2.156 26.095 1.00 90.00 99 LEU A C 1
ATOM 747 O O . LEU A 1 99 ? -13.219 2.363 27.119 1.00 90.00 99 LEU A O 1
ATOM 751 N N . THR A 1 100 ? -13.160 1.910 24.925 1.00 89.00 100 THR A N 1
ATOM 752 C CA . THR A 1 100 ? -14.619 1.835 24.778 1.00 89.00 100 THR A CA 1
ATOM 753 C C . THR A 1 100 ? -15.180 0.602 25.483 1.00 89.00 100 THR A C 1
ATOM 755 O O . THR A 1 100 ? -16.217 0.698 26.140 1.00 89.00 100 THR A O 1
ATOM 758 N N . ASN A 1 101 ? -14.503 -0.545 25.378 1.00 89.25 101 ASN A N 1
ATOM 759 C CA . ASN A 1 101 ? -14.884 -1.765 26.085 1.00 89.25 101 ASN A CA 1
ATOM 760 C C . ASN A 1 101 ? -14.848 -1.550 27.599 1.00 89.25 101 ASN A C 1
ATOM 762 O O . ASN A 1 101 ? -15.843 -1.831 28.268 1.00 89.25 101 ASN A O 1
ATOM 766 N N . ASP A 1 102 ? -13.758 -0.987 28.118 1.00 90.69 102 ASP A N 1
ATOM 767 C CA . ASP A 1 102 ? -13.602 -0.696 29.543 1.00 90.69 102 ASP A CA 1
ATOM 768 C C . ASP A 1 102 ? -14.682 0.264 30.042 1.00 90.69 102 ASP A C 1
ATOM 770 O O . ASP A 1 102 ? -15.325 0.007 31.061 1.00 90.69 102 ASP A O 1
ATOM 774 N N . LEU A 1 103 ? -14.954 1.340 29.294 1.00 93.12 103 LEU A N 1
ATOM 775 C CA . LEU A 1 103 ? -16.014 2.288 29.632 1.00 93.12 103 LEU A CA 1
ATOM 776 C C . LEU A 1 103 ? -17.384 1.604 29.696 1.00 93.12 103 LEU A C 1
ATOM 778 O O . LEU A 1 103 ? -18.134 1.822 30.645 1.00 93.12 103 LEU A O 1
ATOM 782 N N . ILE A 1 104 ? -17.719 0.770 28.708 1.00 90.25 104 ILE A N 1
ATOM 783 C CA . ILE A 1 104 ? -18.991 0.042 28.693 1.00 90.25 104 ILE A CA 1
ATOM 784 C C . ILE A 1 104 ? -19.082 -0.883 29.910 1.00 90.25 104 ILE A C 1
ATOM 786 O O . ILE A 1 104 ? -20.094 -0.863 30.609 1.00 90.25 104 ILE A O 1
ATOM 790 N N . LEU A 1 105 ? -18.049 -1.680 30.184 1.00 89.25 105 LEU A N 1
ATOM 791 C CA . LEU A 1 105 ? -18.053 -2.618 31.308 1.00 89.25 105 LEU A CA 1
ATOM 792 C C . LEU A 1 105 ? -18.195 -1.892 32.654 1.00 89.25 105 LEU A C 1
ATOM 794 O O . LEU A 1 105 ? -19.021 -2.301 33.473 1.00 89.25 105 LEU A O 1
ATOM 798 N N . ASN A 1 106 ? -17.473 -0.785 32.841 1.00 93.31 106 ASN A N 1
ATOM 799 C CA . ASN A 1 106 ? -17.551 0.034 34.050 1.00 93.31 106 ASN A CA 1
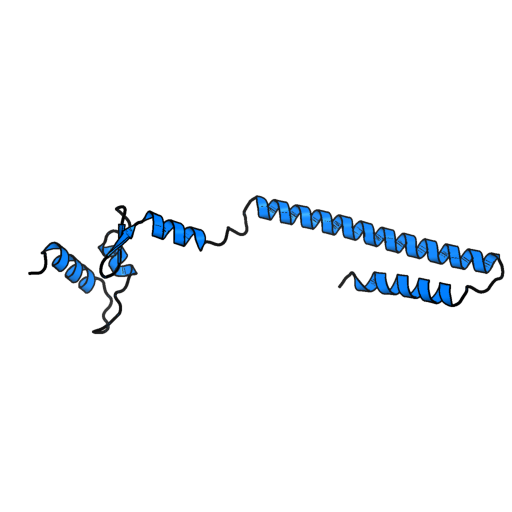ATOM 800 C C . ASN A 1 106 ? -18.948 0.636 34.241 1.00 93.31 106 ASN A C 1
ATOM 802 O O . ASN A 1 106 ? -19.526 0.494 35.313 1.00 93.31 106 ASN A O 1
ATOM 806 N N . LEU A 1 107 ? -19.549 1.211 33.192 1.00 93.50 107 LEU A N 1
ATOM 807 C CA . LEU A 1 107 ? -20.899 1.778 33.276 1.00 93.50 107 LEU A CA 1
ATOM 808 C C . LEU A 1 107 ? -21.941 0.732 33.690 1.00 93.50 107 LEU A C 1
ATOM 810 O O . LEU A 1 107 ? -22.782 0.999 34.542 1.00 93.50 107 LEU A O 1
ATOM 814 N N . TYR A 1 108 ? -21.907 -0.471 33.113 1.00 92.50 108 TYR A N 1
ATOM 815 C CA . TYR A 1 108 ? -22.856 -1.521 33.498 1.00 92.50 108 TYR A CA 1
ATOM 816 C C . TYR A 1 108 ? -22.638 -2.008 34.935 1.00 92.50 108 TYR A C 1
ATOM 818 O O . TYR A 1 108 ? -23.620 -2.234 35.645 1.00 92.50 108 TYR A O 1
ATOM 826 N N . SER A 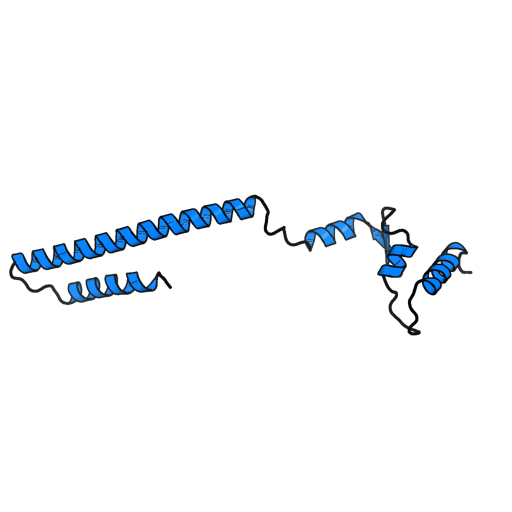1 109 ? -21.379 -2.103 35.372 1.00 91.38 109 SER A N 1
ATOM 827 C CA . SER A 1 109 ? -21.030 -2.411 36.761 1.00 91.38 109 SER A CA 1
ATOM 828 C C . SER A 1 109 ? -21.570 -1.351 37.727 1.00 91.38 109 SER A C 1
ATOM 830 O O . SER A 1 109 ? -22.253 -1.699 38.688 1.00 91.38 109 SER A O 1
ATOM 832 N N . ASP A 1 110 ? -21.352 -0.066 37.436 1.00 94.62 110 ASP A N 1
ATOM 833 C CA . ASP A 1 110 ? -21.813 1.060 38.261 1.00 94.62 110 ASP A CA 1
ATOM 834 C C . ASP A 1 110 ? -23.343 1.142 38.333 1.00 94.62 110 ASP A C 1
ATOM 836 O O . ASP A 1 110 ? -23.915 1.488 39.367 1.00 94.62 110 ASP A O 1
ATOM 840 N N . LEU A 1 111 ? -24.031 0.783 37.245 1.00 94.00 111 LEU A N 1
ATOM 841 C CA . LEU A 1 111 ? -25.491 0.694 37.212 1.00 94.00 111 LEU A CA 1
ATOM 842 C C . LEU A 1 111 ? -26.042 -0.575 37.891 1.00 94.00 111 LEU A C 1
ATOM 844 O O . LEU A 1 111 ? -27.264 -0.710 37.990 1.00 94.00 111 LEU A O 1
ATOM 848 N N . GLY A 1 112 ? -25.188 -1.513 38.316 1.00 92.25 112 GLY A N 1
ATOM 849 C CA . GLY A 1 112 ? -25.594 -2.804 38.879 1.00 92.25 112 GLY A CA 1
ATOM 850 C C . GLY A 1 112 ? -26.364 -3.681 37.887 1.00 92.25 112 GLY A C 1
ATOM 851 O O . GLY A 1 112 ? -27.233 -4.456 38.287 1.00 92.25 112 GLY A O 1
ATOM 852 N N . LYS A 1 113 ? -26.108 -3.523 36.582 1.00 91.44 113 LYS A N 1
ATOM 853 C CA . LYS A 1 113 ? -26.816 -4.225 35.504 1.00 91.44 113 LYS A CA 1
ATOM 854 C C . LYS A 1 113 ? -25.895 -5.201 34.793 1.00 91.44 113 LYS A C 1
ATOM 856 O O . LYS A 1 113 ? -24.727 -4.921 34.550 1.00 91.44 113 LYS A O 1
ATOM 861 N N . GLU A 1 114 ? -26.454 -6.323 34.354 1.00 88.75 114 GLU A N 1
ATOM 862 C CA . GLU A 1 114 ? -25.726 -7.223 33.466 1.00 88.75 114 GLU A CA 1
ATOM 863 C C . GLU A 1 114 ? -25.604 -6.638 32.053 1.00 88.75 114 GLU A C 1
ATOM 865 O O . GLU A 1 114 ? -26.560 -6.098 31.490 1.00 88.75 114 GLU A O 1
ATOM 870 N N . VAL A 1 115 ? -24.418 -6.785 31.457 1.00 88.31 115 VAL A N 1
ATOM 871 C CA . VAL A 1 115 ? -24.168 -6.376 30.070 1.00 88.31 115 VAL A CA 1
ATOM 872 C C . VAL A 1 115 ? -24.970 -7.283 29.118 1.00 88.31 115 VAL A C 1
ATOM 874 O O . VAL A 1 115 ? -24.788 -8.507 29.162 1.00 88.31 115 VAL A O 1
ATOM 877 N N . PRO A 1 116 ? -25.803 -6.728 28.215 1.00 92.19 116 PRO A N 1
ATOM 878 C CA . PRO A 1 116 ? -26.613 -7.507 27.284 1.00 92.19 116 PRO A CA 1
ATOM 879 C C . PRO A 1 116 ? -25.782 -8.467 26.425 1.00 92.19 116 PRO A C 1
ATOM 881 O O . PRO A 1 116 ? -24.752 -8.086 25.865 1.00 92.19 116 PRO A O 1
ATOM 884 N N . ALA A 1 117 ? -26.262 -9.701 26.241 1.00 86.50 117 ALA A N 1
ATOM 885 C CA . ALA A 1 117 ? -25.549 -10.743 25.492 1.00 86.50 117 ALA A CA 1
ATOM 886 C C . ALA A 1 117 ? -25.224 -10.341 24.039 1.00 86.50 117 ALA A C 1
ATOM 888 O O . ALA A 1 117 ? -24.138 -10.636 23.534 1.00 86.50 117 ALA A O 1
ATOM 889 N N . GLY A 1 118 ? -26.130 -9.607 23.382 1.00 88.31 118 GLY A N 1
ATOM 890 C CA . GLY A 1 118 ? -25.897 -9.073 22.037 1.00 88.31 118 GLY A CA 1
ATOM 891 C C . GLY A 1 118 ? -24.768 -8.039 21.988 1.00 88.31 118 GLY A C 1
ATOM 892 O O . GLY A 1 118 ? -24.029 -7.986 21.008 1.00 88.31 118 GLY A O 1
ATOM 893 N N . LEU A 1 119 ? -24.584 -7.259 23.059 1.00 85.62 119 LEU A N 1
ATOM 894 C CA . LEU A 1 119 ? -23.485 -6.301 23.168 1.00 85.62 119 LEU A CA 1
ATOM 895 C C . LEU A 1 119 ? -22.160 -7.025 23.430 1.00 85.62 119 LEU A C 1
ATOM 897 O O . LEU A 1 119 ? -21.206 -6.794 22.695 1.00 85.62 119 LEU A O 1
ATOM 901 N N . LYS A 1 120 ? -22.126 -7.979 24.373 1.00 84.00 120 LYS A N 1
ATOM 902 C CA . LYS A 1 120 ? -20.943 -8.829 24.629 1.00 84.00 120 LYS A CA 1
ATOM 903 C C . LYS A 1 120 ? -20.440 -9.517 23.356 1.00 84.00 120 LYS A C 1
ATOM 905 O O . LYS A 1 120 ? -19.248 -9.491 23.070 1.00 84.00 120 LYS A O 1
ATOM 910 N N . SER A 1 121 ? -21.358 -10.082 22.571 1.00 85.12 121 SER A N 1
ATOM 911 C CA . SER A 1 121 ? -21.029 -10.795 21.328 1.00 85.12 121 SER A CA 1
ATOM 912 C C . SER A 1 121 ? -20.424 -9.869 20.270 1.00 85.12 121 SER A C 1
ATOM 914 O O . SER A 1 121 ? -19.475 -10.240 19.585 1.00 85.12 121 SER A O 1
ATOM 916 N N . ARG A 1 122 ? -20.946 -8.642 20.147 1.00 85.50 122 ARG A N 1
ATOM 917 C CA . ARG A 1 122 ? -20.427 -7.644 19.201 1.00 85.50 122 ARG A CA 1
ATOM 918 C C . ARG A 1 122 ? -19.069 -7.098 19.624 1.00 85.50 122 ARG A C 1
ATOM 920 O O . ARG A 1 122 ? -18.220 -6.928 18.757 1.00 85.50 122 ARG A O 1
ATOM 927 N N . LEU A 1 123 ? -18.862 -6.856 20.920 1.00 81.56 123 LEU A N 1
ATOM 928 C CA . LEU A 1 123 ? -17.560 -6.434 21.438 1.00 81.56 123 LEU A CA 1
ATOM 929 C C . LEU A 1 123 ? -16.506 -7.511 21.163 1.00 81.56 123 LEU A C 1
ATOM 931 O O . LEU A 1 123 ? -15.489 -7.203 20.559 1.00 81.56 123 LEU A O 1
ATOM 935 N N . ALA A 1 124 ? -16.804 -8.780 21.467 1.00 80.12 124 ALA A N 1
ATOM 936 C CA . ALA A 1 124 ? -15.903 -9.899 21.178 1.00 80.12 124 ALA A CA 1
ATOM 937 C C . ALA A 1 124 ? -15.582 -10.048 19.676 1.00 80.12 124 ALA A C 1
ATOM 939 O O . ALA A 1 124 ? -14.442 -10.326 19.308 1.00 80.12 124 ALA A O 1
ATOM 940 N N . ALA A 1 125 ? -16.569 -9.838 18.797 1.00 82.50 125 ALA A N 1
ATOM 941 C CA . ALA A 1 125 ? -16.367 -9.891 17.349 1.00 82.50 125 ALA A CA 1
ATOM 942 C C . ALA A 1 125 ? -15.479 -8.746 16.827 1.00 82.50 125 ALA A C 1
ATOM 944 O O . ALA A 1 125 ? -14.681 -8.953 15.914 1.00 82.50 125 ALA A O 1
ATOM 945 N N . LEU A 1 126 ? -15.598 -7.546 17.402 1.00 75.75 126 LEU A N 1
ATOM 946 C CA . LEU A 1 126 ? -14.751 -6.405 17.046 1.00 75.75 126 LEU A CA 1
ATOM 947 C C . LEU A 1 126 ? -13.289 -6.654 17.436 1.00 75.75 126 LEU A C 1
ATOM 949 O O . LEU A 1 126 ? -12.407 -6.404 16.618 1.00 75.75 126 LEU A O 1
ATOM 953 N N . THR A 1 127 ? -13.036 -7.232 18.614 1.00 70.44 127 THR A N 1
ATOM 954 C CA . THR A 1 127 ? -11.680 -7.610 19.041 1.00 70.44 127 THR A CA 1
ATOM 955 C C . THR A 1 127 ? -11.079 -8.703 18.151 1.00 70.44 127 THR A C 1
ATOM 957 O O . THR A 1 127 ? -9.896 -8.657 17.830 1.00 70.44 127 THR A O 1
ATOM 960 N N . ALA A 1 128 ? -11.888 -9.667 17.697 1.00 70.19 128 ALA A N 1
ATOM 961 C CA . ALA A 1 128 ? -11.429 -10.748 16.821 1.00 70.19 128 ALA A CA 1
ATOM 962 C C . ALA A 1 128 ? -11.057 -10.268 15.403 1.00 70.19 128 ALA A C 1
ATOM 964 O O . ALA A 1 128 ? -10.083 -10.746 14.821 1.00 70.19 128 ALA A O 1
ATOM 965 N N . ASN A 1 129 ? -11.804 -9.309 14.847 1.00 66.12 129 ASN A N 1
ATOM 966 C CA . ASN A 1 129 ? -11.535 -8.767 13.511 1.00 66.12 129 ASN A CA 1
ATOM 967 C C . ASN A 1 129 ? -10.257 -7.915 13.462 1.00 66.12 129 ASN A C 1
ATOM 969 O O . ASN A 1 129 ? -9.580 -7.909 12.435 1.00 66.12 129 ASN A O 1
ATOM 973 N N . ALA A 1 130 ? -9.897 -7.250 14.564 1.00 60.47 130 ALA A N 1
ATOM 974 C CA . ALA A 1 130 ? -8.649 -6.496 14.674 1.00 60.47 130 ALA A CA 1
ATOM 975 C C . ALA A 1 130 ? -7.404 -7.394 14.502 1.00 60.47 130 ALA A C 1
ATOM 977 O O . ALA A 1 130 ? -6.434 -6.997 13.862 1.00 60.47 130 ALA A O 1
ATOM 978 N N . SER A 1 131 ? -7.449 -8.650 14.970 1.00 56.22 131 SER A N 1
ATOM 979 C CA . SER A 1 131 ? -6.317 -9.587 14.858 1.00 56.22 131 SER A CA 1
ATOM 980 C C . SER A 1 131 ? -6.112 -10.200 13.463 1.00 56.22 131 SER A C 1
ATOM 982 O O . SER A 1 131 ? -5.017 -10.679 13.179 1.00 56.22 131 SER A O 1
ATOM 984 N N . MET A 1 132 ? -7.117 -10.199 12.575 1.00 53.12 132 MET A N 1
ATOM 985 C CA . MET A 1 132 ? -7.003 -10.844 11.251 1.00 53.12 132 MET A CA 1
ATOM 986 C C . MET A 1 132 ? -6.364 -9.970 10.162 1.00 53.12 132 MET A C 1
ATOM 988 O O . MET A 1 132 ? -5.934 -10.500 9.144 1.00 53.12 132 MET A O 1
ATOM 992 N N . ILE A 1 133 ? -6.273 -8.651 10.350 1.00 51.53 133 ILE A N 1
ATOM 993 C CA . ILE A 1 133 ? -5.784 -7.723 9.309 1.00 51.53 133 ILE A CA 1
ATOM 994 C C . ILE A 1 133 ? -4.238 -7.611 9.307 1.00 51.53 133 ILE A C 1
ATOM 996 O O . ILE A 1 133 ? -3.653 -6.974 8.436 1.00 51.53 133 ILE A O 1
ATOM 1000 N N . VAL A 1 134 ? -3.553 -8.278 10.246 1.00 47.25 134 VAL A N 1
ATOM 1001 C CA . VAL A 1 134 ? -2.094 -8.171 10.462 1.00 47.25 134 VAL A CA 1
ATOM 1002 C C . VAL A 1 134 ? -1.284 -9.341 9.850 1.00 47.25 134 VAL A C 1
ATOM 1004 O O . VAL A 1 134 ? -0.066 -9.374 10.006 1.00 47.25 134 VAL A O 1
ATOM 1007 N N . THR A 1 135 ? -1.906 -10.282 9.124 1.00 40.59 135 THR A N 1
ATOM 1008 C CA . THR A 1 135 ? -1.193 -11.430 8.498 1.00 40.59 135 THR A CA 1
ATOM 1009 C C . THR A 1 135 ? -0.987 -11.228 7.002 1.00 40.59 135 THR A C 1
ATOM 1011 O O . THR A 1 135 ? 0.132 -11.513 6.521 1.00 40.59 135 THR A O 1
#

Foldseek 3Di:
DDDPVRVVLVVQQVVPDDDDDDPDDRDPVSSCVSVVHPPDQWDDDDPDTDGPVVVVVVVVVVPDDPCPPPVNVVVVVVVVVVVVVVVVVLVVVVVVLVVVVVVLVVVCVVVVHDDDPVVVVVSVVVNVVSVPVPD

Radius of gyration: 36.53 Å; chains: 1; bounding box: 64×37×101 Å

pLDDT: mean 77.4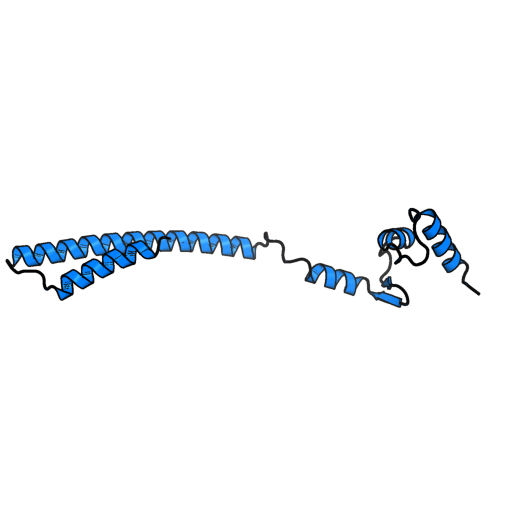5, std 13.07, range [40.59, 96.38]

Organism: Panicum virgatum (NCBI:txid38727)